Protein AF-A0A960PE54-F1 (afdb_monomer_lite)

Foldseek 3Di:
DDPPPPPPDLVVLLVQLVVLQVQLVCLLVVLVVVLVVVVVLAVPQDPPDPDDHDPDDPVVNVLSNVLSVLSNVLSVLSNVLSVCSNVVSDHDPVSVVVSVVSVVVSVVSVVVVVVVD

Radius of gyration: 19.56 Å; chains: 1; bounding box: 43×40×54 Å

pLDDT: mean 78.89, std 11.86, range [39.75, 94.06]

Secondary structure (DSSP, 8-state):
---------HHHHHHHHHHHHHHHHHHHHHHHHHHHHHHHHHHT--TT--S----S-HHHHHHHHHHHHHHHHHHHHHHHHHHHHHHH-S--HHHHHHHHHHHHHHHHHHHHHHHH-

Structure (mmCIF, N/CA/C/O backbone):
data_AF-A0A960PE54-F1
#
_entry.id   AF-A0A960PE54-F1
#
loop_
_atom_site.group_PDB
_atom_site.id
_atom_site.type_symbol
_atom_site.label_atom_id
_atom_site.label_alt_id
_atom_site.label_comp_id
_atom_site.label_asym_id
_atom_site.label_entity_id
_atom_site.label_seq_id
_atom_site.pdbx_PDB_ins_code
_atom_site.Cartn_x
_atom_site.Cartn_y
_atom_site.Cartn_z
_atom_site.occupancy
_atom_site.B_iso_or_equiv
_atom_site.auth_seq_id
_atom_site.auth_comp_id
_atom_site.auth_asym_id
_atom_site.auth_atom_id
_atom_site.pdbx_PDB_model_num
ATOM 1 N N . MET A 1 1 ? -19.779 -26.673 30.851 1.00 39.75 1 MET A N 1
ATOM 2 C CA . MET A 1 1 ? -18.464 -26.090 30.495 1.00 39.75 1 MET A CA 1
ATOM 3 C C . M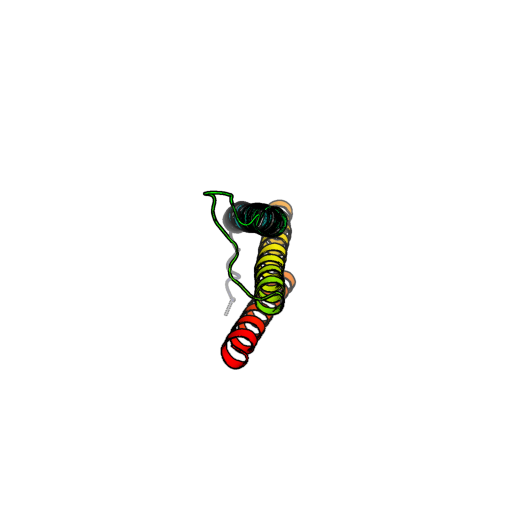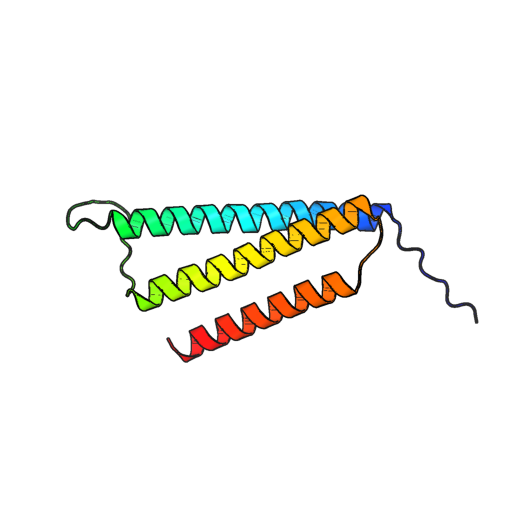ET A 1 1 ? -18.685 -24.855 29.632 1.00 39.75 1 MET A C 1
ATOM 5 O O . MET A 1 1 ? -18.877 -24.972 28.427 1.00 39.75 1 MET A O 1
ATOM 9 N N . GLY A 1 2 ? -18.770 -23.682 30.264 1.00 44.44 2 GLY A N 1
ATOM 10 C CA . GLY A 1 2 ? -18.968 -22.411 29.571 1.00 44.44 2 GLY A CA 1
ATOM 11 C C . GLY A 1 2 ? -17.699 -22.017 28.827 1.00 44.44 2 GLY A C 1
ATOM 12 O O . GLY A 1 2 ? -16.673 -21.763 29.452 1.00 44.44 2 GLY A O 1
ATOM 13 N N . LYS A 1 3 ? -17.759 -21.980 27.494 1.00 44.16 3 LYS A N 1
ATOM 14 C CA . LYS A 1 3 ? -16.745 -21.296 26.691 1.00 44.16 3 LYS A CA 1
ATOM 15 C C . LYS A 1 3 ? -16.875 -19.815 27.022 1.00 44.16 3 LYS A C 1
ATOM 17 O O . LYS A 1 3 ? -17.833 -19.175 26.596 1.00 44.16 3 LYS A O 1
ATOM 22 N N . THR A 1 4 ? -15.961 -19.295 27.831 1.00 47.72 4 THR A N 1
ATOM 23 C CA . THR A 1 4 ? -15.812 -17.861 28.053 1.00 47.72 4 THR A CA 1
ATOM 24 C C . THR A 1 4 ? -15.516 -17.232 26.699 1.00 47.72 4 THR A C 1
ATOM 26 O O . THR A 1 4 ? -14.413 -17.328 26.167 1.00 47.72 4 THR A O 1
ATOM 29 N N . ALA A 1 5 ? -16.546 -16.652 26.082 1.00 51.62 5 ALA A N 1
ATOM 30 C CA . ALA A 1 5 ? -16.368 -15.778 24.943 1.00 51.62 5 ALA A CA 1
ATOM 31 C C . ALA A 1 5 ? -15.459 -14.651 25.432 1.00 51.62 5 ALA A C 1
ATOM 33 O O . ALA A 1 5 ? -15.878 -13.809 26.223 1.00 51.62 5 ALA A O 1
ATOM 34 N N . THR A 1 6 ? -14.186 -14.689 25.043 1.00 57.00 6 THR A N 1
ATOM 35 C CA . THR A 1 6 ? -13.266 -13.579 25.252 1.00 57.00 6 THR A CA 1
ATOM 36 C C . THR A 1 6 ? -13.906 -12.383 24.572 1.00 57.00 6 THR A C 1
ATOM 38 O O . THR A 1 6 ? -13.919 -12.306 23.343 1.00 57.00 6 THR A O 1
ATOM 41 N N . VAL A 1 7 ? -14.522 -11.503 25.358 1.00 54.53 7 VAL A N 1
ATOM 42 C CA . VAL A 1 7 ? -15.068 -10.244 24.871 1.00 54.53 7 VAL A CA 1
ATOM 43 C C . VAL A 1 7 ? -13.856 -9.473 24.357 1.00 54.53 7 VAL A C 1
ATOM 45 O O . VAL A 1 7 ? -13.083 -8.931 25.146 1.00 54.53 7 VAL A O 1
ATOM 48 N N . GLU A 1 8 ? -13.591 -9.536 23.047 1.00 60.22 8 GLU A N 1
ATOM 49 C CA . GLU A 1 8 ? -12.524 -8.749 22.430 1.00 60.22 8 GLU A CA 1
ATOM 50 C C . GLU A 1 8 ? -12.802 -7.291 22.801 1.00 60.22 8 GLU A C 1
ATOM 52 O O . GLU A 1 8 ? -13.857 -6.748 22.471 1.00 60.22 8 GLU A O 1
ATOM 57 N N . ASN A 1 9 ? -11.885 -6.682 23.556 1.00 73.62 9 ASN A N 1
ATOM 58 C CA . ASN A 1 9 ? -12.043 -5.313 24.020 1.00 73.62 9 ASN A CA 1
ATOM 59 C C . ASN A 1 9 ? -12.184 -4.401 22.781 1.00 73.62 9 ASN A C 1
ATOM 61 O O . ASN A 1 9 ? -11.227 -4.316 22.000 1.00 73.62 9 ASN A O 1
ATOM 65 N N . PRO A 1 10 ? -13.332 -3.724 22.583 1.00 74.75 10 PRO A N 1
ATOM 66 C CA . PRO A 1 10 ? -13.606 -2.943 21.375 1.00 74.75 10 PRO A CA 1
ATOM 67 C C . PRO A 1 10 ? -12.539 -1.874 21.121 1.00 74.75 10 PRO A C 1
ATOM 69 O O . PRO A 1 10 ? -12.199 -1.576 19.976 1.00 74.75 10 PRO A O 1
ATOM 72 N N . SER A 1 11 ? -11.951 -1.339 22.193 1.00 79.25 11 SER A N 1
ATOM 73 C CA . SER A 1 11 ? -10.876 -0.351 22.130 1.00 79.25 11 SER A CA 1
ATOM 74 C C . SER A 1 11 ? -9.599 -0.921 21.506 1.00 79.25 11 SER A C 1
ATOM 76 O O . SER A 1 11 ? -8.944 -0.231 20.730 1.00 79.25 11 SER A O 1
ATOM 78 N N . LYS A 1 12 ? -9.266 -2.197 21.758 1.00 81.88 12 LYS A N 1
ATOM 79 C CA . LYS A 1 12 ? -8.105 -2.856 21.132 1.00 81.88 12 LYS A CA 1
ATOM 80 C C . LYS A 1 12 ? -8.301 -3.027 19.626 1.00 81.88 12 LYS A C 1
ATOM 82 O O . LYS A 1 12 ? -7.377 -2.768 18.863 1.00 81.88 12 LYS A O 1
ATOM 87 N N . VAL A 1 13 ? -9.507 -3.407 19.197 1.00 81.56 13 VAL A N 1
ATOM 88 C CA . VAL A 1 13 ? -9.840 -3.559 17.769 1.00 81.56 13 VAL A CA 1
ATOM 89 C C . VAL A 1 13 ? -9.738 -2.218 17.040 1.00 81.56 13 VAL A C 1
ATOM 91 O O . VAL A 1 13 ? -9.200 -2.157 15.939 1.00 81.56 13 VAL A O 1
ATOM 94 N N . ARG A 1 14 ? -10.183 -1.127 17.671 1.00 84.38 14 ARG A N 1
ATOM 95 C CA . ARG A 1 14 ? -10.076 0.224 17.101 1.00 84.38 14 ARG A CA 1
ATOM 96 C C . ARG A 1 14 ? -8.633 0.706 16.972 1.00 84.38 14 ARG A C 1
ATOM 98 O O . ARG A 1 14 ? -8.297 1.289 15.948 1.00 84.38 14 ARG A O 1
ATOM 105 N N . ILE A 1 15 ? -7.780 0.438 17.965 1.00 87.25 15 ILE A N 1
ATOM 106 C CA . ILE A 1 15 ? -6.348 0.789 17.912 1.00 87.25 15 ILE A CA 1
ATOM 107 C C . ILE A 1 15 ? -5.639 0.008 16.801 1.00 87.25 15 ILE A C 1
ATOM 109 O O . ILE A 1 15 ? -4.888 0.593 16.025 1.00 87.25 15 ILE A O 1
ATOM 113 N N . LEU A 1 16 ? -5.910 -1.296 16.684 1.00 83.56 16 LEU A N 1
ATOM 114 C CA . LEU A 1 16 ? -5.381 -2.117 15.591 1.00 83.56 16 LEU A CA 1
ATOM 115 C C . LEU A 1 16 ? -5.863 -1.609 14.228 1.00 83.56 16 LEU A C 1
ATOM 117 O O . LEU A 1 16 ? -5.062 -1.502 13.304 1.00 83.56 16 LEU A O 1
ATOM 121 N N . GLY A 1 17 ? -7.136 -1.223 14.126 1.00 84.94 17 GLY A N 1
ATOM 122 C CA . GLY A 1 17 ? -7.687 -0.590 12.933 1.00 84.94 17 GLY A CA 1
ATOM 123 C C . GLY A 1 17 ? -6.978 0.717 12.580 1.00 84.94 17 GLY A C 1
ATOM 124 O O . GLY A 1 17 ? -6.591 0.904 11.432 1.00 84.94 17 GLY A O 1
ATOM 125 N N . ALA A 1 18 ? -6.739 1.590 13.562 1.00 88.38 18 ALA A N 1
ATOM 126 C CA . ALA A 1 18 ? -6.014 2.848 13.373 1.00 88.38 18 ALA A CA 1
ATOM 127 C C . ALA A 1 18 ? -4.571 2.626 12.902 1.00 88.38 18 ALA A C 1
ATOM 129 O O . ALA A 1 18 ? -4.142 3.255 11.937 1.00 88.38 18 ALA A O 1
ATOM 130 N N . LEU A 1 19 ? -3.848 1.684 13.514 1.00 89.38 19 LEU A N 1
ATOM 131 C CA . LEU A 1 19 ? -2.511 1.293 13.061 1.00 89.38 19 LEU A CA 1
ATOM 132 C C . LEU A 1 19 ? -2.534 0.779 11.619 1.00 89.38 19 LEU A C 1
ATOM 134 O O . LEU A 1 19 ? -1.692 1.168 10.813 1.00 89.38 19 LEU A O 1
ATOM 138 N N . LEU A 1 20 ? -3.524 -0.048 11.276 1.00 87.50 20 LEU A N 1
ATOM 139 C CA . LEU A 1 20 ? -3.677 -0.589 9.929 1.00 87.50 20 LEU A CA 1
ATOM 140 C C . LEU A 1 20 ? -3.946 0.511 8.892 1.00 87.50 20 LEU A C 1
ATOM 142 O O . LEU A 1 20 ? -3.397 0.454 7.794 1.00 87.50 20 LEU A O 1
ATOM 146 N N . VAL A 1 21 ? -4.735 1.532 9.250 1.00 90.75 21 VAL A N 1
ATOM 147 C CA . VAL A 1 21 ? -4.945 2.721 8.409 1.00 90.75 21 VAL A CA 1
ATOM 148 C C . VAL A 1 21 ? -3.640 3.472 8.196 1.00 90.75 21 VAL A C 1
ATOM 150 O O . VAL A 1 21 ? -3.301 3.762 7.055 1.00 90.75 21 VAL A O 1
ATOM 153 N N . VAL A 1 22 ? -2.896 3.766 9.264 1.00 94.06 22 VAL A N 1
ATOM 154 C CA . VAL A 1 22 ? -1.642 4.531 9.169 1.00 94.06 22 VAL A CA 1
ATOM 155 C C . VAL A 1 22 ? -0.623 3.797 8.297 1.00 94.06 22 VAL A C 1
ATOM 157 O O . VAL A 1 22 ? -0.060 4.385 7.375 1.00 94.06 22 VAL A O 1
ATOM 160 N N . ILE A 1 23 ? -0.430 2.500 8.539 1.00 91.56 23 ILE A N 1
ATOM 161 C CA . ILE A 1 23 ? 0.508 1.670 7.775 1.00 91.56 23 ILE A CA 1
ATOM 162 C C . ILE A 1 23 ? 0.048 1.534 6.320 1.00 91.56 23 ILE A C 1
ATOM 164 O O . ILE A 1 23 ? 0.842 1.730 5.403 1.00 91.56 23 ILE A O 1
ATOM 168 N N . GLY A 1 24 ? -1.234 1.233 6.096 1.00 90.75 24 GLY A N 1
ATOM 169 C CA . GLY A 1 24 ? -1.799 1.076 4.758 1.00 90.75 24 GLY A CA 1
ATOM 170 C C . GLY A 1 24 ? -1.725 2.358 3.929 1.00 90.75 24 GLY A C 1
ATOM 171 O O . GLY A 1 24 ? -1.357 2.312 2.756 1.00 90.75 24 GLY A O 1
ATOM 172 N N . ALA A 1 25 ? -2.012 3.506 4.546 1.00 92.06 25 ALA A N 1
ATOM 173 C CA . ALA A 1 25 ? -1.934 4.810 3.898 1.00 92.06 25 ALA A CA 1
ATOM 174 C C . ALA A 1 25 ? -0.483 5.174 3.570 1.00 92.06 25 ALA A C 1
ATOM 176 O O . ALA A 1 25 ? -0.206 5.616 2.457 1.00 92.06 25 ALA A O 1
ATOM 177 N N . GLY A 1 26 ? 0.447 4.925 4.499 1.00 92.69 26 GLY A N 1
ATOM 178 C CA . GLY A 1 26 ? 1.879 5.112 4.268 1.00 92.69 26 GLY A CA 1
ATOM 179 C C . GLY A 1 26 ? 2.403 4.248 3.120 1.00 92.69 26 GLY A C 1
ATOM 180 O O . GLY A 1 26 ? 3.108 4.751 2.248 1.00 92.69 26 GLY A O 1
ATOM 181 N N . LEU A 1 27 ? 2.000 2.974 3.064 1.00 90.19 27 LEU A N 1
ATOM 182 C CA . LEU A 1 27 ? 2.322 2.067 1.959 1.00 90.19 27 LEU A CA 1
ATOM 183 C C . LEU A 1 27 ? 1.761 2.572 0.629 1.00 90.19 27 LEU A C 1
ATOM 185 O O . LEU A 1 27 ? 2.512 2.707 -0.331 1.00 90.19 27 LEU A O 1
ATOM 189 N N . ALA A 1 28 ? 0.467 2.890 0.567 1.00 92.12 28 ALA A N 1
ATOM 190 C CA . ALA A 1 28 ? -0.167 3.356 -0.664 1.00 92.12 28 ALA A CA 1
ATOM 191 C C . ALA A 1 28 ? 0.463 4.664 -1.174 1.00 92.12 28 ALA A C 1
ATOM 193 O O . ALA A 1 28 ? 0.810 4.764 -2.351 1.00 92.12 28 ALA A O 1
ATOM 194 N N . ALA A 1 29 ? 0.679 5.638 -0.284 1.00 92.88 29 ALA A N 1
ATOM 195 C CA . ALA A 1 29 ? 1.314 6.909 -0.621 1.00 92.88 29 ALA A CA 1
ATOM 196 C C . ALA A 1 29 ? 2.779 6.729 -1.048 1.00 92.88 29 ALA A C 1
ATOM 198 O O . ALA A 1 29 ? 3.220 7.340 -2.022 1.00 92.88 29 ALA A O 1
ATOM 199 N N . GLY A 1 30 ? 3.527 5.862 -0.358 1.00 91.69 30 GLY A N 1
ATOM 200 C CA . GLY A 1 30 ? 4.908 5.531 -0.702 1.00 91.69 30 GLY A CA 1
ATOM 201 C C . GLY A 1 30 ? 5.022 4.903 -2.090 1.00 91.69 30 GLY A C 1
ATOM 202 O O . GLY A 1 30 ? 5.827 5.358 -2.901 1.00 91.69 30 GLY A O 1
ATOM 203 N N . MET A 1 31 ? 4.168 3.922 -2.399 1.00 92.06 31 MET A N 1
ATOM 204 C CA . MET A 1 31 ? 4.134 3.296 -3.724 1.00 92.06 31 MET A CA 1
ATOM 205 C C . MET A 1 31 ? 3.720 4.290 -4.814 1.00 92.06 31 MET A C 1
ATOM 207 O O . MET A 1 31 ? 4.334 4.305 -5.877 1.00 92.06 31 MET A O 1
ATOM 211 N N . ALA A 1 32 ? 2.751 5.174 -4.546 1.00 91.19 32 ALA A N 1
ATOM 212 C CA . ALA A 1 32 ? 2.347 6.215 -5.495 1.00 91.19 32 ALA A CA 1
ATOM 213 C C . ALA A 1 32 ? 3.506 7.163 -5.815 1.00 91.19 32 ALA A C 1
ATOM 215 O O . ALA A 1 32 ? 3.793 7.430 -6.981 1.00 91.19 32 ALA A O 1
ATOM 216 N N . LYS A 1 33 ? 4.216 7.623 -4.779 1.00 92.19 33 LYS A N 1
ATOM 217 C CA . LYS A 1 33 ? 5.387 8.487 -4.936 1.00 92.19 33 LYS A CA 1
ATOM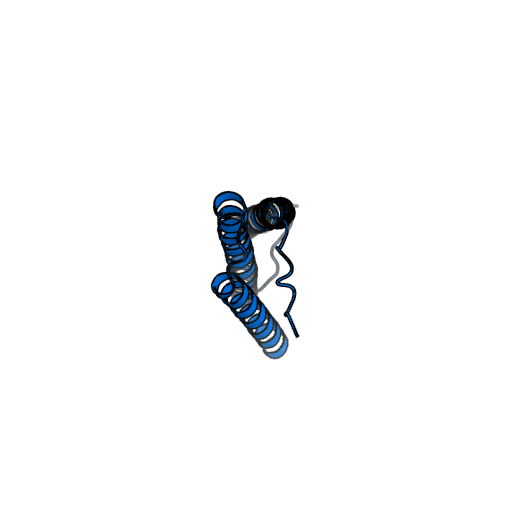 218 C C . LYS A 1 33 ? 6.492 7.799 -5.740 1.00 92.19 33 LYS A C 1
ATOM 220 O O . LYS A 1 33 ? 7.059 8.427 -6.629 1.00 92.19 33 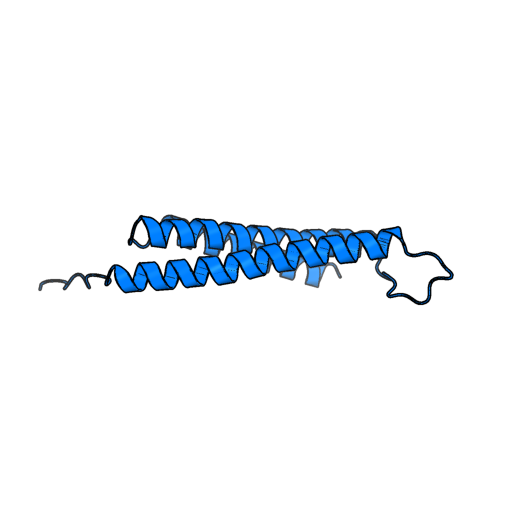LYS A O 1
ATOM 225 N N . LEU A 1 34 ? 6.777 6.526 -5.459 1.00 88.12 34 LEU A N 1
ATOM 226 C CA . LEU A 1 34 ? 7.778 5.752 -6.200 1.00 88.12 34 LEU A CA 1
ATOM 227 C C . LEU A 1 34 ? 7.393 5.569 -7.669 1.00 88.12 34 LEU A C 1
ATOM 229 O O . LEU A 1 34 ? 8.231 5.775 -8.538 1.00 88.12 34 LEU A O 1
ATOM 233 N N . MET A 1 35 ? 6.136 5.237 -7.960 1.00 87.81 35 MET A N 1
ATOM 234 C CA . MET A 1 35 ? 5.652 5.083 -9.336 1.00 87.81 35 MET A CA 1
ATOM 235 C C . MET A 1 35 ? 5.761 6.386 -10.133 1.00 87.81 35 MET A C 1
ATOM 237 O O . MET A 1 35 ? 6.197 6.359 -11.282 1.00 87.81 35 MET A O 1
ATOM 241 N N . LEU A 1 36 ? 5.410 7.524 -9.527 1.00 89.88 36 LEU A N 1
ATOM 242 C CA . LEU A 1 36 ? 5.569 8.836 -10.161 1.00 89.88 36 LEU A CA 1
ATOM 243 C C . LEU A 1 36 ? 7.045 9.166 -10.406 1.00 89.88 36 LEU A C 1
ATOM 245 O O . LEU A 1 36 ? 7.394 9.606 -11.495 1.00 89.88 36 LEU A O 1
ATOM 249 N N . TRP A 1 37 ? 7.911 8.900 -9.427 1.00 87.44 37 TRP A N 1
ATOM 250 C CA . TRP A 1 37 ? 9.349 9.148 -9.535 1.00 87.44 37 TRP A CA 1
ATOM 251 C C . TRP A 1 37 ? 10.022 8.279 -10.609 1.00 87.44 37 TRP A C 1
ATOM 253 O O . TRP A 1 37 ? 10.776 8.794 -11.431 1.00 87.44 37 TRP A O 1
ATOM 263 N N . ILE A 1 38 ? 9.700 6.982 -10.668 1.00 84.88 38 ILE A N 1
ATOM 264 C CA . ILE A 1 38 ? 10.188 6.077 -11.723 1.00 84.88 38 ILE A CA 1
ATOM 265 C C . ILE A 1 38 ? 9.646 6.507 -13.090 1.00 84.88 38 ILE A C 1
ATOM 267 O O . ILE A 1 38 ? 10.377 6.492 -14.079 1.00 84.88 38 ILE A O 1
ATOM 271 N N . GLY A 1 39 ? 8.372 6.904 -13.157 1.00 83.56 39 GLY A N 1
ATOM 272 C CA . GLY A 1 39 ? 7.756 7.396 -14.388 1.00 83.56 39 GLY A CA 1
ATOM 273 C C . GLY A 1 39 ? 8.444 8.649 -14.929 1.00 83.56 39 GLY A C 1
ATOM 274 O O . GLY A 1 39 ? 8.655 8.754 -16.135 1.00 83.56 39 GLY A O 1
ATOM 275 N N . ASP A 1 40 ? 8.832 9.565 -14.043 1.00 83.81 40 ASP A N 1
ATOM 276 C CA . ASP A 1 40 ? 9.543 10.791 -14.400 1.00 83.81 40 ASP A CA 1
ATOM 277 C C . ASP A 1 40 ? 10.969 10.506 -14.900 1.00 83.81 40 ASP A C 1
ATOM 279 O O . ASP A 1 40 ? 11.353 10.957 -15.978 1.00 83.81 40 ASP A O 1
ATOM 283 N N . ILE A 1 41 ? 11.721 9.654 -14.193 1.00 82.19 41 ILE A N 1
ATOM 284 C CA . ILE A 1 41 ? 13.072 9.241 -14.612 1.00 82.19 41 ILE A CA 1
ATOM 285 C C . ILE A 1 41 ? 13.051 8.486 -15.946 1.00 82.19 41 ILE A C 1
ATOM 287 O O . ILE A 1 41 ? 13.949 8.653 -16.770 1.00 82.19 41 ILE A O 1
ATOM 291 N N . SER A 1 42 ? 12.033 7.656 -16.179 1.00 76.38 42 SER A N 1
ATOM 292 C CA . SER A 1 42 ? 11.887 6.924 -17.438 1.00 76.38 42 SER A CA 1
ATOM 293 C C . SER A 1 42 ? 11.651 7.870 -18.620 1.00 76.38 42 SER A C 1
ATOM 295 O O . SER A 1 42 ? 12.255 7.679 -19.673 1.00 76.38 42 SER A O 1
ATOM 297 N N . ARG A 1 43 ? 10.832 8.916 -18.444 1.00 74.56 43 ARG A N 1
ATOM 298 C CA . ARG A 1 43 ? 10.518 9.895 -19.502 1.00 74.56 43 ARG A CA 1
ATOM 299 C C . ARG A 1 43 ? 11.646 10.891 -19.764 1.00 74.56 43 ARG A C 1
ATOM 301 O O . ARG A 1 43 ? 11.843 11.267 -20.911 1.00 74.56 43 ARG A O 1
ATOM 308 N N . ASN A 1 44 ? 12.390 11.278 -18.728 1.00 68.94 44 ASN A N 1
ATOM 309 C CA . ASN A 1 44 ? 13.472 12.267 -18.804 1.00 68.94 44 ASN A CA 1
ATOM 310 C C . ASN A 1 44 ? 14.866 11.624 -18.917 1.00 68.94 44 ASN A C 1
ATOM 312 O O . ASN A 1 44 ? 15.869 12.233 -18.540 1.00 68.94 44 ASN A O 1
ATOM 316 N N . SER A 1 45 ? 14.946 10.388 -19.417 1.00 60.12 45 SER A N 1
ATOM 317 C CA . SER A 1 45 ? 16.188 9.622 -19.578 1.00 60.12 45 SER A CA 1
ATOM 318 C C . SER A 1 45 ? 17.030 10.108 -20.773 1.00 60.12 45 SER A C 1
ATOM 320 O O . SER A 1 45 ? 17.502 9.326 -21.595 1.00 60.12 45 SER A O 1
ATOM 322 N N . ASP A 1 46 ? 17.239 11.421 -20.866 1.00 62.03 46 ASP A N 1
ATOM 323 C CA . ASP A 1 46 ? 18.049 12.043 -21.906 1.00 62.03 46 ASP A CA 1
ATOM 324 C C . ASP A 1 46 ? 19.528 11.660 -21.768 1.00 62.03 46 ASP A C 1
ATOM 326 O O . ASP A 1 46 ? 20.073 11.545 -20.664 1.00 62.03 46 ASP A O 1
ATOM 330 N N . VAL A 1 47 ? 20.204 11.473 -22.906 1.00 58.25 47 VAL A N 1
ATOM 331 C CA . VAL A 1 47 ? 21.565 10.904 -22.971 1.00 58.25 47 VAL A CA 1
ATOM 332 C C . VAL A 1 47 ? 22.609 11.734 -22.212 1.00 58.25 47 VAL A C 1
ATOM 334 O O . VAL A 1 47 ? 23.604 11.171 -21.753 1.00 58.25 47 VAL A O 1
ATOM 337 N N . ASN A 1 48 ? 22.330 13.023 -21.998 1.00 58.28 48 ASN A N 1
ATOM 338 C CA . ASN A 1 48 ? 23.258 14.016 -21.454 1.00 58.28 48 ASN A CA 1
ATOM 339 C C . ASN A 1 48 ? 22.920 14.523 -20.036 1.00 58.28 48 ASN A C 1
ATOM 341 O O . ASN A 1 48 ? 23.596 15.424 -19.543 1.00 58.28 48 ASN A O 1
ATOM 345 N N . SER A 1 49 ? 21.906 13.973 -19.359 1.00 58.12 49 SER A N 1
ATOM 346 C CA . SER A 1 49 ? 21.525 14.426 -18.012 1.00 58.12 49 SER A CA 1
ATOM 347 C C . SER A 1 49 ? 22.292 13.666 -16.924 1.00 58.12 49 SER A C 1
ATOM 349 O O . SER A 1 49 ? 22.230 12.442 -16.850 1.00 58.12 49 SER A O 1
ATOM 351 N N . ALA A 1 50 ? 22.968 14.390 -16.024 1.00 59.56 50 ALA A N 1
ATOM 352 C CA . ALA A 1 50 ? 23.727 13.850 -14.881 1.00 59.56 50 ALA A CA 1
ATOM 353 C C . ALA A 1 50 ? 22.854 13.256 -13.742 1.00 59.56 50 ALA A C 1
ATOM 355 O O . ALA A 1 50 ? 23.322 13.090 -12.616 1.00 59.56 50 ALA A O 1
ATOM 356 N N . GLY A 1 51 ? 21.573 12.985 -14.008 1.00 64.06 51 GLY A N 1
ATOM 357 C CA . GLY A 1 51 ? 20.601 12.497 -13.028 1.00 64.06 51 GLY A CA 1
ATOM 358 C C . GLY A 1 51 ? 20.503 10.966 -12.957 1.00 64.06 51 GLY A C 1
ATOM 359 O O . GLY A 1 51 ? 21.129 10.264 -13.753 1.00 64.06 51 GLY A O 1
ATOM 360 N N . PRO A 1 52 ? 19.701 10.427 -12.016 1.00 65.56 52 PRO A N 1
ATOM 361 C CA . PRO A 1 52 ? 19.393 9.000 -11.953 1.00 65.56 52 PRO A CA 1
ATOM 362 C C . PRO A 1 52 ? 18.809 8.523 -13.287 1.00 65.56 52 PRO A C 1
ATOM 364 O O . PRO A 1 52 ? 17.887 9.150 -13.801 1.00 65.56 52 PRO A O 1
ATOM 367 N N . ARG A 1 53 ? 19.334 7.425 -13.844 1.00 67.62 53 ARG A N 1
ATOM 368 C CA . ARG A 1 53 ? 18.867 6.848 -15.116 1.00 67.62 53 ARG A CA 1
ATOM 369 C C . ARG A 1 53 ? 18.202 5.504 -14.874 1.00 67.62 53 ARG A C 1
ATOM 371 O O . ARG A 1 53 ? 18.699 4.679 -14.109 1.00 67.62 53 ARG A O 1
ATOM 378 N N . TRP A 1 54 ? 17.085 5.284 -15.556 1.00 70.69 54 TRP A N 1
ATOM 379 C CA . TRP A 1 54 ? 16.440 3.982 -15.606 1.00 70.69 54 TRP A CA 1
ATOM 380 C C . TRP A 1 54 ? 17.126 3.130 -16.680 1.00 70.69 54 TRP A C 1
ATOM 382 O O . TRP A 1 54 ? 16.937 3.370 -17.867 1.00 70.69 54 TRP A O 1
ATOM 392 N N . ASN A 1 55 ? 17.943 2.162 -16.261 1.00 74.94 55 ASN A N 1
ATOM 393 C CA . ASN A 1 55 ? 18.677 1.264 -17.166 1.00 74.94 55 ASN A CA 1
ATOM 394 C C . ASN A 1 55 ? 17.962 -0.078 -17.414 1.00 74.94 55 ASN A C 1
ATOM 396 O O . ASN A 1 55 ? 18.554 -0.974 -18.009 1.00 74.94 55 ASN A O 1
ATOM 400 N N . ALA A 1 56 ? 16.724 -0.241 -16.940 1.00 73.75 56 ALA A N 1
ATOM 401 C CA . ALA A 1 56 ? 15.984 -1.489 -17.105 1.00 73.75 56 ALA A CA 1
ATOM 402 C C . ALA A 1 56 ? 15.262 -1.537 -18.461 1.00 73.75 56 ALA A C 1
ATOM 404 O O . ALA A 1 56 ? 14.845 -0.511 -19.006 1.00 73.75 56 ALA A O 1
ATOM 405 N N . THR A 1 57 ? 15.078 -2.744 -18.983 1.00 82.75 57 THR A N 1
ATOM 406 C CA . THR A 1 57 ? 14.293 -3.027 -20.186 1.00 82.75 57 THR A CA 1
ATOM 407 C C . THR A 1 57 ? 12.824 -2.604 -20.016 1.00 82.75 57 THR A C 1
ATOM 409 O O . THR A 1 57 ? 12.315 -2.519 -18.890 1.00 82.75 57 THR A O 1
ATOM 412 N N . PRO A 1 58 ? 12.082 -2.375 -21.118 1.00 79.56 58 PRO A N 1
ATOM 413 C CA . PRO A 1 58 ? 10.650 -2.080 -21.047 1.00 79.56 58 PRO A CA 1
ATOM 414 C C . PRO A 1 58 ? 9.846 -3.162 -20.309 1.00 79.56 58 PRO A C 1
ATOM 416 O O . PRO A 1 58 ? 8.885 -2.836 -19.609 1.00 79.56 58 PRO A O 1
ATOM 419 N N . GLN A 1 59 ? 10.248 -4.436 -20.419 1.00 80.56 59 GLN A N 1
ATOM 420 C CA . GLN A 1 59 ? 9.616 -5.532 -19.679 1.00 80.56 59 GLN A CA 1
ATOM 421 C C . GLN A 1 59 ? 9.840 -5.406 -18.162 1.00 80.56 59 GLN A C 1
ATOM 423 O O . GLN A 1 59 ? 8.887 -5.500 -17.387 1.00 80.56 59 GLN A O 1
ATOM 428 N N . GLU A 1 60 ? 11.071 -5.133 -17.723 1.00 81.38 60 GLU A N 1
ATOM 429 C CA . GLU A 1 60 ? 11.404 -4.949 -16.300 1.00 81.38 60 GLU A CA 1
ATOM 430 C C . GLU A 1 60 ? 10.696 -3.728 -15.698 1.00 81.38 60 GLU A C 1
ATOM 432 O O . GLU A 1 60 ? 10.246 -3.756 -14.547 1.00 81.38 60 GLU A O 1
ATOM 437 N N . GLN A 1 61 ? 10.526 -2.664 -16.489 1.00 83.94 61 GLN A N 1
ATOM 438 C CA . GLN A 1 61 ? 9.739 -1.504 -16.087 1.00 83.94 61 GLN A CA 1
ATOM 439 C C . GLN A 1 61 ? 8.281 -1.890 -15.820 1.00 83.94 61 GLN A C 1
ATOM 441 O O . GLN A 1 61 ? 7.764 -1.602 -14.742 1.00 83.94 61 GLN A O 1
ATOM 446 N N . GLN A 1 62 ? 7.620 -2.577 -16.756 1.00 83.38 62 GLN A N 1
ATOM 447 C CA . GLN A 1 62 ? 6.225 -2.999 -16.583 1.00 83.38 62 GLN A CA 1
ATOM 448 C C . GLN A 1 62 ? 6.034 -3.855 -15.329 1.00 83.38 62 GLN A C 1
ATOM 450 O O . GLN A 1 62 ? 5.102 -3.620 -14.561 1.00 83.38 62 GLN A O 1
ATOM 455 N N . ILE A 1 63 ? 6.946 -4.794 -15.078 1.00 84.56 63 ILE A N 1
ATOM 456 C CA . ILE A 1 63 ? 6.901 -5.660 -13.895 1.00 84.56 63 ILE A CA 1
ATOM 457 C C . ILE A 1 63 ? 7.084 -4.857 -12.612 1.00 84.56 63 ILE A C 1
ATOM 459 O O . ILE A 1 63 ? 6.351 -5.072 -11.646 1.00 84.56 63 ILE A O 1
ATOM 463 N N . THR A 1 64 ? 7.995 -3.884 -12.613 1.00 86.19 64 THR A N 1
ATOM 464 C CA . THR A 1 64 ? 8.189 -2.985 -11.471 1.00 86.19 64 THR A CA 1
ATOM 465 C C . THR A 1 64 ? 6.898 -2.231 -11.147 1.00 86.19 64 THR A C 1
ATOM 467 O O . THR A 1 64 ? 6.449 -2.244 -10.001 1.00 86.19 64 THR A O 1
ATOM 470 N N . PHE A 1 65 ? 6.243 -1.630 -12.147 1.00 87.00 65 PHE A N 1
ATOM 471 C CA . PHE A 1 65 ? 4.954 -0.956 -11.948 1.00 87.00 65 PHE A CA 1
ATOM 472 C C . PHE A 1 65 ? 3.856 -1.924 -11.492 1.00 87.00 65 PHE A C 1
ATOM 474 O O . PHE A 1 65 ? 3.019 -1.558 -10.670 1.00 87.00 65 PHE A O 1
ATOM 481 N N . LEU A 1 66 ? 3.864 -3.167 -11.969 1.00 86.75 66 LEU A N 1
ATOM 482 C CA . LEU A 1 66 ? 2.879 -4.168 -11.576 1.00 86.75 66 LEU A CA 1
ATOM 483 C C . LEU A 1 66 ? 3.036 -4.557 -10.097 1.00 86.75 66 LEU A C 1
ATOM 485 O O . LEU A 1 66 ? 2.053 -4.551 -9.355 1.00 86.75 66 LEU A O 1
ATOM 489 N N . ILE A 1 67 ? 4.267 -4.803 -9.638 1.00 86.69 67 ILE A N 1
ATOM 490 C CA . ILE A 1 67 ? 4.566 -5.097 -8.228 1.00 86.69 67 ILE A CA 1
ATOM 491 C C . ILE A 1 67 ? 4.210 -3.897 -7.343 1.00 86.69 67 ILE A C 1
ATOM 493 O O . ILE A 1 67 ? 3.481 -4.054 -6.363 1.00 86.69 67 ILE A O 1
ATOM 497 N N . LEU A 1 68 ? 4.671 -2.691 -7.696 1.00 88.50 68 LEU A N 1
ATOM 498 C CA . LEU A 1 68 ? 4.372 -1.471 -6.937 1.00 88.50 68 LEU A CA 1
ATOM 499 C C . LEU A 1 68 ? 2.862 -1.203 -6.872 1.00 88.50 68 LEU A C 1
ATOM 501 O O . LEU A 1 68 ? 2.340 -0.848 -5.815 1.00 88.50 68 LEU A O 1
ATOM 505 N N . GLY A 1 69 ? 2.144 -1.431 -7.974 1.00 86.69 69 GLY A N 1
ATOM 506 C CA . GLY A 1 69 ? 0.691 -1.310 -8.042 1.00 86.69 69 GLY A CA 1
ATOM 507 C C . GLY A 1 69 ? -0.020 -2.331 -7.159 1.00 86.69 69 GLY A C 1
ATOM 508 O O . GLY A 1 69 ? -0.940 -1.980 -6.425 1.00 86.69 69 GLY A O 1
ATOM 509 N N . ALA A 1 70 ? 0.438 -3.581 -7.147 1.00 85.81 70 ALA A N 1
ATOM 510 C CA . ALA A 1 70 ? -0.130 -4.608 -6.285 1.00 85.81 70 ALA A CA 1
ATOM 511 C C . ALA A 1 70 ? 0.099 -4.295 -4.790 1.00 85.81 70 ALA A C 1
ATOM 513 O O . ALA A 1 70 ? -0.819 -4.442 -3.978 1.00 85.81 70 ALA A O 1
ATOM 514 N N . VAL A 1 71 ? 1.277 -3.774 -4.422 1.00 88.44 71 VAL A N 1
ATOM 515 C CA . VAL A 1 71 ? 1.560 -3.294 -3.056 1.00 88.44 71 VAL A CA 1
ATOM 516 C C . VAL A 1 71 ? 0.719 -2.058 -2.713 1.00 88.44 71 VAL A C 1
ATOM 518 O O . VAL A 1 71 ? 0.240 -1.934 -1.586 1.00 88.44 71 VAL A O 1
ATOM 521 N N . MET A 1 72 ? 0.466 -1.164 -3.673 1.00 88.69 72 MET A N 1
ATOM 522 C CA . MET A 1 72 ? -0.442 -0.030 -3.482 1.00 88.69 72 MET A CA 1
ATOM 523 C C . MET A 1 72 ? -1.872 -0.499 -3.192 1.00 88.69 72 MET A C 1
ATOM 525 O O . MET A 1 72 ? -2.481 -0.035 -2.227 1.00 88.69 72 MET A O 1
ATOM 529 N N . VAL A 1 73 ? -2.401 -1.444 -3.976 1.00 87.19 73 VAL A N 1
ATOM 530 C CA . VAL A 1 73 ? -3.733 -2.031 -3.748 1.00 87.19 73 VAL A CA 1
ATOM 531 C C . VAL A 1 73 ? -3.792 -2.717 -2.382 1.00 87.19 73 VAL A C 1
ATOM 533 O O . VAL A 1 73 ? -4.779 -2.565 -1.660 1.00 87.19 73 VAL A O 1
ATOM 536 N N . PHE A 1 74 ? -2.718 -3.396 -1.969 1.00 87.31 74 PHE A N 1
ATOM 537 C CA . PHE A 1 74 ? -2.600 -3.940 -0.616 1.00 87.31 74 PHE A CA 1
ATOM 538 C C . PHE A 1 74 ? -2.684 -2.846 0.458 1.00 87.31 74 PHE A C 1
ATOM 540 O O . PHE A 1 74 ? -3.473 -2.970 1.401 1.00 87.31 74 PHE A O 1
ATOM 547 N N . GLY A 1 75 ? -1.945 -1.747 0.295 1.00 88.19 75 GLY A N 1
ATOM 548 C CA . GLY A 1 75 ? -2.014 -0.583 1.181 1.00 88.19 75 GLY A CA 1
ATOM 549 C C . GLY A 1 75 ? -3.430 -0.007 1.282 1.00 88.19 75 GLY A C 1
ATOM 550 O O . GLY A 1 75 ? -3.956 0.148 2.384 1.00 88.19 75 GLY A O 1
ATOM 551 N N . LEU A 1 76 ? -4.104 0.206 0.148 1.00 89.00 76 LEU A N 1
ATOM 552 C CA . LEU A 1 76 ? -5.486 0.704 0.098 1.00 89.00 76 LEU A CA 1
ATOM 553 C C . LEU A 1 76 ? -6.477 -0.257 0.769 1.00 89.00 76 LEU A C 1
ATOM 555 O O . LEU A 1 76 ? -7.325 0.169 1.553 1.00 89.00 76 LEU A O 1
ATOM 559 N N . SER A 1 77 ? -6.345 -1.562 0.525 1.00 85.88 77 SER A N 1
ATOM 560 C CA . SER A 1 77 ? -7.187 -2.573 1.175 1.00 85.88 77 SER A CA 1
ATOM 561 C C . SER A 1 77 ? -6.995 -2.592 2.698 1.00 85.88 77 SER A C 1
ATOM 563 O O . SER A 1 77 ? -7.964 -2.751 3.446 1.00 85.88 77 SER A O 1
ATOM 565 N N . SER A 1 78 ? -5.769 -2.338 3.167 1.00 85.75 78 SER A N 1
ATOM 566 C CA . SER A 1 78 ? -5.435 -2.206 4.589 1.00 85.75 78 SER A CA 1
ATOM 567 C C . SER A 1 78 ? -6.095 -0.969 5.203 1.00 85.75 78 SER A C 1
ATOM 569 O O . SER A 1 78 ? -6.667 -1.063 6.287 1.00 85.75 78 SER A O 1
ATOM 571 N N . VAL A 1 79 ? -6.111 0.162 4.486 1.00 89.06 79 VAL A N 1
ATOM 572 C CA . VAL A 1 79 ? -6.817 1.386 4.908 1.00 89.06 79 VAL A CA 1
ATOM 573 C C . VAL A 1 79 ? -8.313 1.143 5.048 1.00 89.06 79 VAL A C 1
ATOM 575 O O . VAL A 1 79 ? -8.886 1.435 6.094 1.00 89.06 79 VAL A O 1
ATOM 578 N N . ILE A 1 80 ? -8.948 0.562 4.029 1.00 88.44 80 ILE A N 1
ATOM 579 C CA . ILE A 1 80 ? -10.388 0.267 4.049 1.00 88.44 80 ILE A CA 1
ATOM 580 C C . ILE A 1 80 ? -10.719 -0.667 5.220 1.00 88.44 80 ILE A C 1
ATOM 582 O O . ILE A 1 80 ? -11.667 -0.432 5.973 1.00 88.44 80 ILE A O 1
ATOM 586 N N . THR A 1 81 ? -9.901 -1.702 5.416 1.00 84.06 81 THR A N 1
ATOM 587 C CA . THR A 1 81 ? -10.070 -2.659 6.513 1.00 84.06 81 THR A CA 1
ATOM 588 C C . THR A 1 81 ? -9.901 -1.992 7.877 1.00 84.06 81 THR A C 1
ATOM 590 O O . THR A 1 81 ? -10.684 -2.250 8.793 1.00 84.06 81 THR A O 1
ATOM 593 N N . GLY A 1 82 ? -8.900 -1.126 8.022 1.00 85.12 82 GLY A N 1
ATOM 594 C CA . GLY A 1 82 ? -8.625 -0.411 9.259 1.00 85.12 82 GLY A CA 1
ATOM 595 C C . GLY A 1 82 ? -9.739 0.575 9.605 1.00 85.12 82 GLY A C 1
ATOM 596 O O . GLY A 1 82 ? -10.236 0.559 10.729 1.00 85.12 82 GLY A O 1
ATOM 597 N N . LEU A 1 83 ? -10.225 1.342 8.623 1.00 89.00 83 LEU A N 1
ATOM 598 C CA . LEU A 1 83 ? -11.380 2.235 8.773 1.00 89.00 83 LEU A CA 1
ATOM 599 C C . LEU A 1 83 ? -12.621 1.465 9.224 1.00 89.00 83 LEU A C 1
ATOM 601 O O . LEU A 1 83 ? -13.305 1.874 10.163 1.00 89.00 83 LEU A O 1
ATOM 605 N N . TRP A 1 84 ? -12.874 0.302 8.621 1.00 84.31 84 TRP A N 1
ATOM 606 C CA . TRP A 1 84 ? -13.977 -0.559 9.032 1.00 84.31 84 TRP A CA 1
ATOM 607 C C . TRP A 1 84 ? -13.843 -1.030 10.488 1.00 84.31 84 TRP A C 1
ATOM 609 O O . TRP A 1 84 ? -14.834 -1.037 11.221 1.00 84.31 84 TRP A O 1
ATOM 619 N N . GLN A 1 85 ? -12.634 -1.404 10.928 1.00 82.81 85 GLN A N 1
ATOM 620 C CA . GLN A 1 85 ? -12.363 -1.807 12.316 1.00 82.81 85 GLN A CA 1
ATOM 621 C C . GLN A 1 85 ? -12.555 -0.650 13.308 1.00 82.81 85 GLN A C 1
ATOM 623 O O . GLN A 1 85 ? -13.098 -0.869 14.392 1.00 82.81 85 GLN A O 1
ATOM 628 N N . ILE A 1 86 ? -12.173 0.574 12.930 1.00 85.38 86 ILE A N 1
ATOM 629 C CA . ILE A 1 86 ? -12.365 1.782 13.745 1.00 85.38 86 ILE A CA 1
ATOM 630 C C . ILE A 1 86 ? -13.861 2.068 13.937 1.00 85.38 86 ILE A C 1
ATOM 632 O O . ILE A 1 86 ? -14.319 2.206 15.074 1.00 85.38 86 ILE A O 1
ATOM 636 N N . ILE A 1 87 ? -14.626 2.101 12.839 1.00 86.31 87 ILE A N 1
ATOM 637 C CA . ILE A 1 87 ? -16.058 2.437 12.851 1.00 86.31 87 ILE A CA 1
ATOM 638 C C . ILE A 1 87 ? -16.862 1.334 13.547 1.00 86.31 87 ILE A C 1
ATOM 640 O O . ILE A 1 87 ? -17.636 1.598 14.466 1.00 86.31 87 ILE A O 1
ATOM 644 N N . SER A 1 88 ? -16.656 0.078 13.144 1.00 82.31 88 SER A N 1
ATOM 645 C CA . SER A 1 88 ? -17.478 -1.043 13.610 1.00 82.31 88 SER A CA 1
ATOM 646 C C . SER A 1 88 ? -17.091 -1.537 15.004 1.00 82.31 88 SER A C 1
ATOM 648 O O . SER A 1 88 ? -17.898 -2.197 15.656 1.00 82.31 88 SER A O 1
ATOM 650 N N . GLY A 1 89 ? -15.848 -1.303 15.446 1.00 76.25 89 GLY A N 1
ATOM 651 C CA . GLY A 1 89 ? -15.302 -1.870 16.688 1.00 76.25 89 GLY A CA 1
ATOM 652 C C . GLY A 1 89 ? -15.289 -3.405 16.718 1.00 76.25 89 GLY A C 1
ATOM 653 O O . GLY A 1 89 ? -15.159 -3.999 17.785 1.00 76.25 89 GLY A O 1
ATOM 654 N N . LYS A 1 90 ? -15.466 -4.053 15.559 1.00 78.19 90 LYS A N 1
ATOM 655 C CA . LYS A 1 90 ? -15.594 -5.504 15.399 1.00 78.19 90 LYS A CA 1
ATOM 656 C C . LYS A 1 90 ? -14.603 -5.998 14.358 1.00 78.19 90 LYS A C 1
ATOM 658 O O . LYS A 1 90 ? -14.445 -5.401 13.292 1.00 78.19 90 LYS A O 1
ATOM 663 N N . ARG A 1 91 ? -13.985 -7.141 14.641 1.00 70.62 91 ARG A N 1
ATOM 664 C CA . ARG A 1 91 ? -13.095 -7.828 13.710 1.00 70.62 91 ARG A CA 1
ATOM 665 C C . ARG A 1 91 ? -13.912 -8.544 12.632 1.00 70.62 91 ARG A C 1
ATOM 667 O O . ARG A 1 91 ? -14.655 -9.479 12.921 1.00 70.62 91 ARG A O 1
ATOM 674 N N . ASN A 1 92 ? -13.767 -8.135 11.372 1.00 69.69 92 ASN A N 1
ATOM 675 C CA . ASN A 1 92 ? -14.454 -8.788 10.258 1.00 69.69 92 ASN A CA 1
ATOM 676 C C . ASN A 1 92 ? -13.580 -9.900 9.652 1.00 69.69 92 ASN A C 1
ATOM 678 O O . ASN A 1 92 ? -12.586 -9.633 8.977 1.00 69.69 92 ASN A O 1
ATOM 682 N N . ARG A 1 93 ? -13.971 -11.162 9.872 1.00 74.50 93 ARG A N 1
ATOM 683 C CA . ARG A 1 93 ? -13.253 -12.345 9.363 1.00 74.50 93 ARG A CA 1
ATOM 684 C C . ARG A 1 93 ? -13.141 -12.360 7.834 1.00 74.50 93 ARG A C 1
ATOM 686 O O . ARG A 1 93 ? -12.118 -12.803 7.327 1.00 74.50 93 ARG A O 1
ATOM 693 N N . LYS A 1 94 ? -14.147 -11.854 7.108 1.00 72.94 94 LYS A N 1
ATOM 694 C CA . LYS A 1 94 ? -14.146 -11.822 5.632 1.00 72.94 94 LYS A CA 1
ATOM 695 C C . LYS A 1 94 ? -13.059 -10.893 5.076 1.00 72.94 94 LYS A C 1
ATOM 697 O O . LYS A 1 94 ? -12.387 -11.248 4.119 1.00 72.94 94 LYS A O 1
ATOM 702 N N . LEU A 1 95 ? -12.842 -9.743 5.718 1.00 66.56 95 LEU A N 1
ATOM 703 C CA . LEU A 1 95 ? -11.803 -8.779 5.327 1.00 66.56 95 LEU A CA 1
ATOM 704 C C . LEU A 1 95 ? -10.384 -9.308 5.585 1.00 66.56 95 LEU A C 1
ATOM 706 O O . LEU A 1 95 ? -9.487 -9.066 4.787 1.00 66.56 95 LEU A O 1
ATOM 710 N N . ILE A 1 96 ? -10.189 -10.098 6.645 1.00 74.94 96 ILE A N 1
ATOM 711 C CA . ILE A 1 96 ? -8.903 -10.768 6.909 1.00 74.94 96 ILE A CA 1
ATOM 712 C C . ILE A 1 96 ? -8.584 -11.789 5.814 1.00 74.94 96 ILE A C 1
ATOM 714 O O . ILE A 1 96 ? -7.453 -11.845 5.342 1.00 74.94 96 ILE A O 1
ATOM 718 N N . TRP A 1 97 ? -9.580 -12.569 5.386 1.00 77.69 97 TRP A N 1
ATOM 719 C CA . TRP A 1 97 ? -9.424 -13.488 4.257 1.00 77.69 97 TRP A CA 1
ATOM 720 C C . TRP A 1 97 ? -9.088 -12.756 2.957 1.00 77.69 97 TRP A C 1
ATOM 722 O O . TRP A 1 97 ? -8.246 -13.234 2.204 1.00 77.69 97 TRP A O 1
ATOM 732 N N . LEU A 1 98 ? -9.682 -11.582 2.723 1.00 78.00 98 LEU A N 1
ATOM 733 C CA . LEU A 1 98 ? -9.355 -10.749 1.566 1.00 78.00 98 LEU A CA 1
ATOM 734 C C . LEU A 1 98 ? -7.900 -10.252 1.611 1.00 78.00 98 LEU A C 1
ATOM 736 O O . LEU A 1 98 ? -7.189 -10.397 0.622 1.00 78.00 98 LEU A O 1
ATOM 740 N N . MET A 1 99 ? -7.425 -9.749 2.759 1.00 74.62 99 MET A N 1
ATOM 741 C CA . MET A 1 99 ? -6.018 -9.346 2.922 1.00 74.62 99 MET A CA 1
ATOM 742 C C . MET A 1 99 ? -5.046 -10.521 2.754 1.00 74.62 99 MET A C 1
ATOM 744 O O . MET A 1 99 ? -4.020 -10.368 2.098 1.00 74.62 99 MET A O 1
ATOM 748 N N . LEU A 1 100 ? -5.368 -11.696 3.307 1.00 80.81 100 LEU A N 1
ATOM 749 C CA . LEU A 1 100 ? -4.560 -12.910 3.138 1.00 80.81 100 LEU A CA 1
ATOM 750 C C . LEU A 1 100 ? -4.519 -13.369 1.679 1.00 80.81 100 LEU A C 1
ATOM 752 O O . LEU A 1 100 ? -3.451 -13.711 1.184 1.00 80.81 100 LEU A O 1
ATOM 756 N N . GLY A 1 101 ? -5.656 -13.340 0.982 1.00 83.06 101 GLY A N 1
ATOM 757 C CA . GLY A 1 101 ? -5.722 -13.655 -0.443 1.00 83.06 101 GLY A CA 1
ATOM 758 C C . GLY A 1 101 ? -4.854 -12.712 -1.273 1.00 83.06 101 GLY A C 1
ATOM 759 O O . GLY A 1 101 ? -4.088 -13.170 -2.116 1.00 83.06 101 GLY A O 1
ATOM 760 N N . LEU A 1 102 ? -4.901 -11.409 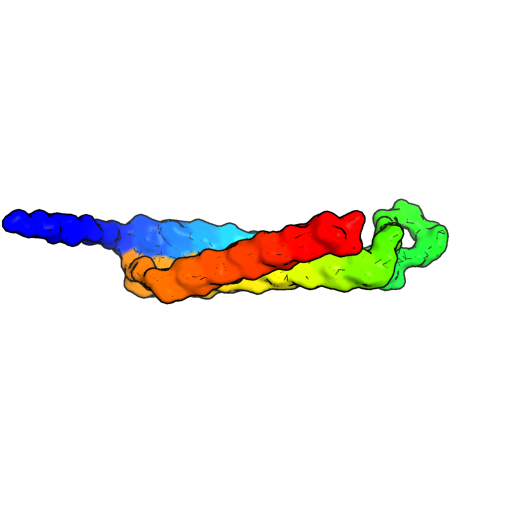-0.978 1.00 78.50 102 LEU A N 1
ATOM 761 C CA . LEU A 1 102 ? -4.066 -10.415 -1.654 1.00 78.50 102 LEU A CA 1
ATOM 762 C C . LEU A 1 102 ? -2.569 -10.621 -1.369 1.00 78.50 102 LEU A C 1
ATOM 764 O O . LEU A 1 102 ? -1.735 -10.441 -2.253 1.00 78.50 102 LEU A O 1
ATOM 768 N N . TRP A 1 103 ? -2.226 -11.034 -0.148 1.00 80.50 103 TRP A N 1
ATOM 769 C CA . TRP A 1 103 ? -0.851 -11.348 0.239 1.00 80.50 103 TRP A CA 1
ATOM 770 C C . TRP A 1 103 ? -0.320 -12.604 -0.466 1.00 80.50 103 TRP A C 1
ATOM 772 O O . TRP A 1 103 ? 0.790 -12.595 -0.990 1.00 80.50 103 TRP A O 1
ATOM 782 N N . ILE A 1 104 ? -1.132 -13.663 -0.557 1.00 85.31 104 ILE A N 1
ATOM 783 C CA . ILE A 1 104 ? -0.798 -14.871 -1.328 1.00 85.31 104 ILE A CA 1
ATOM 784 C C . ILE A 1 104 ? -0.632 -14.527 -2.809 1.00 85.31 104 ILE A C 1
ATOM 786 O O . ILE A 1 104 ? 0.323 -14.976 -3.435 1.00 85.31 104 ILE A O 1
ATOM 790 N N . PHE A 1 105 ? -1.520 -13.700 -3.363 1.00 84.38 105 PHE A N 1
ATOM 791 C CA . PHE A 1 105 ? -1.410 -13.234 -4.742 1.00 84.38 105 PHE A CA 1
ATOM 792 C C . PHE A 1 105 ? -0.089 -12.494 -4.989 1.00 84.38 105 PHE A C 1
ATOM 794 O O . PHE A 1 105 ? 0.614 -12.811 -5.945 1.00 84.38 105 PHE A O 1
ATOM 801 N N . LEU A 1 106 ? 0.296 -11.575 -4.097 1.00 80.81 106 LEU A N 1
ATOM 802 C CA . LEU A 1 106 ? 1.587 -10.883 -4.157 1.00 80.81 106 LEU A CA 1
ATOM 803 C C . LEU A 1 106 ? 2.777 -11.849 -4.103 1.00 80.81 106 LEU A C 1
ATOM 805 O O . LEU A 1 106 ? 3.732 -11.672 -4.855 1.00 80.81 106 LEU A O 1
ATOM 809 N N . LEU A 1 107 ? 2.722 -12.879 -3.253 1.00 81.81 107 LEU A N 1
ATOM 810 C CA . LEU A 1 107 ? 3.771 -13.897 -3.182 1.00 81.81 107 LEU A CA 1
ATOM 811 C C . LEU A 1 107 ? 3.866 -14.735 -4.454 1.00 81.81 107 LEU A C 1
ATOM 813 O O . LEU A 1 107 ? 4.971 -14.989 -4.921 1.00 81.81 107 LEU A O 1
ATOM 817 N N . LEU A 1 108 ? 2.732 -15.151 -5.020 1.00 84.00 108 LEU A N 1
ATOM 818 C CA . LEU A 1 108 ? 2.704 -15.883 -6.286 1.00 84.00 108 LEU A CA 1
ATOM 819 C C . LEU A 1 108 ? 3.263 -15.031 -7.423 1.00 84.00 108 LEU A C 1
ATOM 821 O O . LEU A 1 108 ? 3.993 -15.540 -8.268 1.00 84.00 108 LEU A O 1
ATOM 825 N N . LEU A 1 109 ? 2.967 -13.732 -7.413 1.00 82.31 109 LEU A N 1
ATOM 826 C CA . LEU A 1 109 ? 3.485 -12.792 -8.394 1.00 82.31 109 LEU A CA 1
ATOM 827 C C . LEU A 1 109 ? 4.997 -12.605 -8.244 1.00 82.31 109 LEU A C 1
ATOM 829 O O . LEU A 1 109 ? 5.722 -12.718 -9.225 1.00 82.31 109 LEU A O 1
ATOM 833 N N . ALA A 1 110 ? 5.484 -12.400 -7.018 1.00 77.94 110 ALA A N 1
ATOM 834 C CA . ALA A 1 110 ? 6.914 -12.302 -6.726 1.00 77.94 110 ALA A CA 1
ATOM 835 C C . ALA A 1 110 ? 7.667 -13.595 -7.080 1.00 77.94 110 ALA A C 1
ATOM 837 O O . ALA A 1 110 ? 8.771 -13.546 -7.618 1.00 77.94 110 ALA A O 1
ATOM 838 N N . TRP A 1 111 ? 7.058 -14.751 -6.809 1.00 83.50 111 TRP A N 1
ATOM 839 C CA . TRP A 1 111 ? 7.583 -16.051 -7.208 1.00 83.50 111 TRP A CA 1
ATOM 840 C C . TRP A 1 111 ? 7.642 -16.159 -8.732 1.00 83.50 111 TRP A C 1
ATOM 842 O O . TRP A 1 111 ? 8.707 -16.431 -9.264 1.00 83.50 111 TRP A O 1
ATOM 852 N N . GLY A 1 112 ? 6.558 -15.841 -9.444 1.00 80.88 112 GLY A N 1
ATOM 853 C CA . GLY A 1 112 ? 6.541 -15.810 -10.907 1.00 80.88 112 GLY A CA 1
ATOM 854 C C . GLY A 1 112 ? 7.645 -14.921 -11.479 1.00 80.88 112 GLY A C 1
ATOM 855 O O . GLY A 1 112 ? 8.430 -15.378 -12.298 1.00 80.88 112 GLY A O 1
ATOM 856 N N . VAL A 1 113 ? 7.790 -13.693 -10.979 1.00 75.94 113 VAL A N 1
ATOM 857 C CA . VAL A 1 113 ? 8.861 -12.782 -11.416 1.00 75.94 113 VAL A CA 1
ATOM 858 C C . VAL A 1 113 ? 10.247 -13.398 -11.201 1.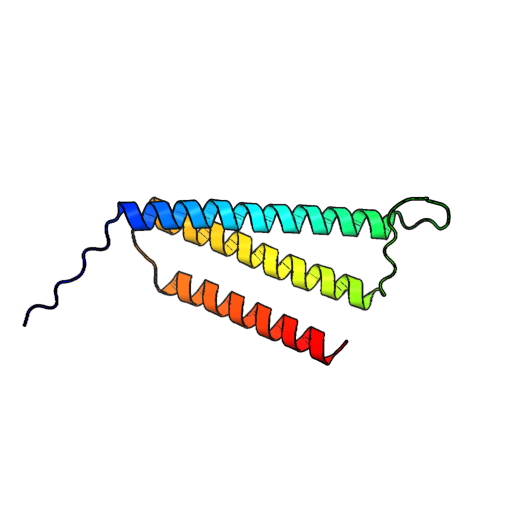00 75.94 113 VAL A C 1
ATOM 860 O O . VAL A 1 113 ? 11.054 -13.368 -12.120 1.00 75.94 113 VAL A O 1
ATOM 863 N N . ARG A 1 114 ? 10.502 -14.032 -10.049 1.00 74.06 114 ARG A N 1
ATOM 864 C CA . ARG A 1 114 ? 11.776 -14.713 -9.752 1.00 74.06 114 ARG A CA 1
ATOM 865 C C . ARG A 1 114 ? 12.100 -15.889 -10.687 1.00 74.06 114 ARG A C 1
ATOM 867 O O . ARG A 1 114 ? 13.262 -16.252 -10.796 1.00 74.06 114 ARG A O 1
ATOM 874 N N . PHE A 1 115 ? 11.105 -16.558 -11.267 1.00 73.31 115 PHE A N 1
ATOM 875 C CA . PHE A 1 115 ? 11.349 -17.691 -12.174 1.00 73.31 115 PHE A CA 1
ATOM 876 C C . PHE A 1 115 ? 11.528 -17.265 -13.631 1.00 73.31 115 PHE A C 1
ATOM 878 O O . PHE A 1 115 ? 12.109 -18.017 -14.409 1.00 73.31 115 PHE A O 1
ATOM 885 N N . TYR A 1 116 ? 11.008 -16.096 -14.004 1.00 64.62 116 TYR A N 1
ATOM 886 C CA . TYR A 1 116 ? 11.059 -15.585 -15.374 1.00 64.62 116 TYR A CA 1
ATOM 887 C C . TYR A 1 116 ? 12.210 -14.590 -15.623 1.00 64.62 116 TYR A C 1
ATOM 889 O O . TYR A 1 116 ? 12.468 -14.281 -16.785 1.00 64.62 116 TYR A O 1
ATOM 897 N N . PHE A 1 117 ? 12.892 -14.122 -14.570 1.00 52.81 117 PHE A N 1
ATOM 898 C CA . PHE A 1 117 ? 14.067 -13.236 -14.594 1.00 52.81 117 PHE A CA 1
ATOM 899 C C . PHE A 1 117 ? 15.188 -13.830 -13.745 1.00 52.81 117 PHE A C 1
ATOM 901 O O . PHE A 1 117 ? 16.358 -13.735 -14.174 1.00 52.81 117 PHE A O 1
#

Sequence (117 aa):
MGKTATVENPSKVRILGALLVVIGAGLAAGMAKLMLWIGDISRNSDVNSAGPRWNATPQEQQITFLILGAVMVFGLSSVITGLWQIISGKRNRKLIWLMLGLWIFLLLLAWGVRFYF